Protein AF-A0A9D8RFM7-F1 (afdb_monomer_lite)

Radius of gyration: 28.18 Å; chains: 1; bounding box: 50×46×75 Å

Foldseek 3Di:
DVVVVVVVVVVVVVVVVVVVVVVVVPPPPPPPPLQPAAEAEAEEQDCPVVVVVVVVCVVPVPPRYHYDYDHDHCPPPPDDDDD

pLDDT: mean 71.48, std 19.85, range [39.41, 97.19]

Sequence (83 aa):
MKKTLKVVLFAAAVLMLTAWNASAAKAKKAKKSKAKAVTINLWSFTDEVPGMVEKYIAAHPDCGFTVNTTIIATTDGAYQPAL

Secondary structure (DSSP, 8-state):
-HHHHHHHHHHHHHHHHHHHHHHHTTTT------PPPEEEEEEESSSHHHHHHHHHHHH-TTS-EEEEEEE--GGG--SPPP-

Structure (mmCIF, N/CA/C/O backbone):
data_AF-A0A9D8RFM7-F1
#
_entry.id   AF-A0A9D8RFM7-F1
#
loop_
_atom_site.group_PDB
_atom_site.id
_atom_site.type_symbol
_atom_site.label_atom_id
_atom_site.label_alt_id
_atom_site.label_comp_id
_atom_site.label_asym_id
_atom_site.label_entity_id
_atom_site.label_seq_id
_atom_site.pdbx_PDB_ins_code
_atom_site.Cartn_x
_atom_site.Cartn_y
_atom_site.Cartn_z
_atom_site.occupancy
_atom_site.B_iso_or_equiv
_atom_site.auth_seq_id
_atom_site.auth_comp_id
_atom_site.auth_asym_id
_atom_site.auth_atom_id
_atom_site.pdbx_PDB_model_num
ATOM 1 N N . MET A 1 1 ? 34.641 -25.611 -52.752 1.00 59.59 1 MET A N 1
ATOM 2 C CA . MET A 1 1 ? 35.111 -25.068 -51.453 1.00 59.59 1 MET A CA 1
ATOM 3 C C . MET A 1 1 ? 35.134 -23.538 -51.389 1.00 59.59 1 MET A C 1
ATOM 5 O O . MET A 1 1 ? 34.620 -22.982 -50.434 1.00 59.59 1 MET A O 1
ATOM 9 N N . LYS A 1 2 ? 35.656 -22.818 -52.397 1.00 51.84 2 LYS A N 1
ATOM 10 C CA . LYS A 1 2 ? 35.737 -21.337 -52.358 1.00 51.84 2 LYS A CA 1
ATOM 11 C C . LYS A 1 2 ? 34.374 -20.618 -52.390 1.00 51.84 2 LYS A C 1
ATOM 13 O O . LYS A 1 2 ? 34.235 -19.542 -51.822 1.00 51.84 2 LYS A O 1
ATOM 18 N N . LYS A 1 3 ? 33.371 -21.209 -53.051 1.00 54.72 3 LYS A N 1
ATOM 19 C CA . LYS A 1 3 ? 32.005 -20.657 -53.151 1.00 54.72 3 LYS A CA 1
ATOM 20 C C . LYS A 1 3 ? 31.178 -20.924 -51.887 1.00 54.72 3 LYS A C 1
ATOM 22 O O . LYS A 1 3 ? 30.498 -20.029 -51.409 1.00 54.72 3 LYS A O 1
ATOM 27 N N . THR A 1 4 ? 31.320 -22.112 -51.299 1.00 58.62 4 THR A N 1
ATOM 28 C CA . THR A 1 4 ? 30.663 -22.484 -50.037 1.00 58.62 4 THR A CA 1
ATOM 29 C C . THR A 1 4 ? 31.230 -21.712 -48.843 1.00 58.62 4 THR A C 1
ATOM 31 O O . THR A 1 4 ? 30.467 -21.275 -47.993 1.00 58.62 4 THR A O 1
ATOM 34 N N . LEU A 1 5 ? 32.537 -21.425 -48.827 1.00 59.44 5 LEU A N 1
ATOM 35 C CA . LEU A 1 5 ? 33.164 -20.611 -47.778 1.00 59.44 5 LEU A CA 1
ATOM 36 C C . LEU A 1 5 ? 32.701 -19.140 -47.796 1.00 59.44 5 LEU A C 1
ATOM 38 O O . LEU A 1 5 ? 32.475 -18.555 -46.742 1.00 59.44 5 LEU A O 1
ATOM 42 N N . LYS A 1 6 ? 32.500 -18.552 -48.985 1.00 57.47 6 LYS A N 1
ATOM 43 C CA . LYS A 1 6 ? 31.991 -17.175 -49.124 1.00 57.47 6 LYS A CA 1
ATOM 44 C C . LYS A 1 6 ? 30.539 -17.039 -48.666 1.00 57.47 6 LYS A C 1
ATOM 46 O O . LYS A 1 6 ? 30.210 -16.044 -48.037 1.00 57.47 6 LYS A O 1
ATOM 51 N N . VAL A 1 7 ? 29.697 -18.038 -48.938 1.00 62.75 7 VAL A N 1
ATOM 52 C CA . VAL A 1 7 ? 28.290 -18.053 -48.496 1.00 62.75 7 VAL A CA 1
ATOM 53 C C . VAL A 1 7 ? 28.189 -18.202 -46.976 1.00 62.75 7 VAL A C 1
ATOM 55 O O . VAL A 1 7 ? 27.392 -17.507 -46.355 1.00 62.75 7 VAL A O 1
ATOM 58 N N . VAL A 1 8 ? 29.047 -19.023 -46.359 1.00 65.44 8 VAL A N 1
ATOM 59 C CA . VAL A 1 8 ? 29.107 -19.157 -44.893 1.00 65.44 8 VAL A CA 1
ATOM 60 C C . VAL A 1 8 ? 29.607 -17.868 -44.229 1.00 65.44 8 VAL A C 1
ATOM 62 O O . VAL A 1 8 ? 29.020 -17.437 -43.239 1.00 65.44 8 VAL A O 1
ATOM 65 N N . LEU A 1 9 ? 30.620 -17.196 -44.794 1.00 60.56 9 LEU A N 1
ATOM 66 C CA . LEU A 1 9 ? 31.068 -15.893 -44.282 1.00 60.56 9 LEU A CA 1
ATOM 67 C C . LEU A 1 9 ? 29.993 -14.804 -44.418 1.00 60.56 9 LEU A C 1
ATOM 69 O O . LEU A 1 9 ? 29.833 -13.990 -43.512 1.00 60.56 9 LEU A O 1
ATOM 73 N N . PHE A 1 10 ? 29.241 -14.793 -45.522 1.00 62.97 10 PHE A N 1
ATOM 74 C CA . PHE A 1 10 ? 28.168 -13.818 -45.728 1.00 62.97 10 PHE A CA 1
ATOM 75 C C . PHE A 1 10 ? 26.985 -14.065 -44.778 1.00 62.97 10 PHE A C 1
ATOM 77 O O . PHE A 1 10 ? 26.454 -13.121 -44.201 1.00 62.97 10 PHE A O 1
ATOM 84 N N . ALA A 1 11 ? 26.617 -15.329 -44.544 1.00 62.84 11 ALA A N 1
ATOM 85 C CA . ALA A 1 11 ? 25.578 -15.6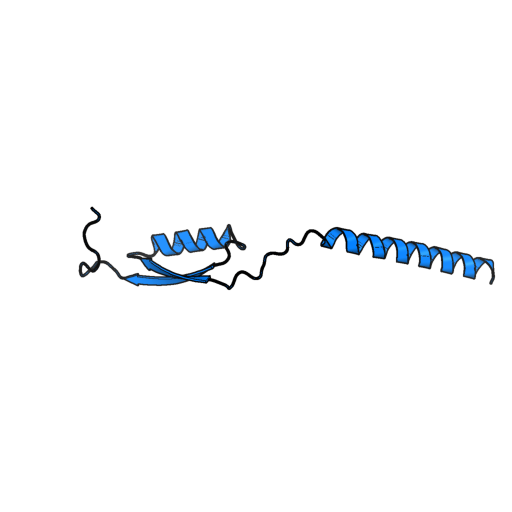94 -43.582 1.00 62.84 11 ALA A CA 1
ATOM 86 C C . ALA A 1 11 ? 25.973 -15.340 -42.135 1.00 62.84 11 ALA A C 1
ATOM 88 O O . ALA A 1 11 ? 25.149 -14.819 -41.384 1.00 62.84 11 ALA A O 1
ATOM 89 N N . ALA A 1 12 ? 27.241 -15.541 -41.757 1.00 62.81 12 ALA A N 1
ATOM 90 C CA . ALA A 1 12 ? 27.757 -15.145 -40.446 1.00 62.81 12 ALA A CA 1
ATOM 91 C C . ALA A 1 12 ? 27.754 -13.616 -40.248 1.00 62.81 12 ALA A C 1
ATOM 93 O O . ALA A 1 12 ? 27.409 -13.135 -39.168 1.00 62.81 12 ALA A O 1
ATOM 94 N N . ALA A 1 13 ? 28.066 -12.844 -41.296 1.00 64.19 13 ALA A N 1
ATOM 95 C CA . ALA A 1 13 ? 28.019 -11.383 -41.253 1.00 64.19 13 ALA A CA 1
ATOM 96 C C . ALA A 1 13 ? 26.584 -10.841 -41.097 1.00 64.19 13 ALA A C 1
ATOM 98 O O . ALA A 1 13 ? 26.365 -9.895 -40.343 1.00 64.19 13 ALA A O 1
ATOM 99 N N . VAL A 1 14 ? 25.594 -11.471 -41.741 1.00 63.56 14 VAL A N 1
ATOM 100 C CA . VAL A 1 14 ? 24.171 -11.106 -41.594 1.00 63.56 14 VAL A CA 1
ATOM 101 C C . VAL A 1 14 ? 23.647 -11.445 -40.192 1.00 63.56 14 VAL A C 1
ATOM 103 O O . VAL A 1 14 ? 22.957 -10.627 -39.585 1.00 63.56 14 VAL A O 1
ATOM 106 N N . LEU A 1 15 ? 24.049 -12.589 -39.627 1.00 59.41 15 LEU A N 1
ATOM 107 C CA . LEU A 1 15 ? 23.729 -12.973 -38.244 1.00 59.41 15 LEU A CA 1
ATOM 108 C C . LEU A 1 15 ? 24.341 -12.017 -37.204 1.00 59.41 15 LEU A C 1
ATOM 110 O O . LEU A 1 15 ? 23.680 -11.659 -36.226 1.00 59.41 15 LEU A O 1
ATOM 114 N N . MET A 1 16 ? 25.567 -11.535 -37.430 1.00 58.84 16 MET A N 1
ATOM 115 C CA . MET A 1 16 ? 26.193 -10.537 -36.554 1.00 58.84 16 MET A CA 1
ATOM 116 C C . MET A 1 16 ? 25.546 -9.148 -36.661 1.00 58.84 16 MET A C 1
ATOM 118 O O . MET A 1 16 ? 25.462 -8.439 -35.658 1.00 58.84 16 MET A O 1
ATOM 122 N N . LEU A 1 17 ? 25.015 -8.771 -37.828 1.00 57.62 17 LEU A N 1
ATOM 123 C CA . LEU A 1 17 ? 24.331 -7.486 -38.007 1.00 57.62 17 LEU A CA 1
ATOM 124 C C . LEU A 1 17 ? 22.956 -7.456 -37.311 1.00 57.62 17 LEU A C 1
ATOM 126 O O . LEU A 1 17 ? 22.565 -6.433 -36.748 1.00 57.62 17 LEU A O 1
ATOM 130 N N . THR A 1 18 ? 22.253 -8.594 -37.248 1.00 57.16 18 THR A N 1
ATOM 131 C CA . THR A 1 18 ? 20.997 -8.713 -36.484 1.00 57.16 18 THR A CA 1
ATOM 132 C C . THR A 1 18 ? 21.199 -8.702 -34.965 1.00 57.16 18 THR A C 1
ATOM 134 O O . THR A 1 18 ? 20.311 -8.267 -34.233 1.00 57.16 18 THR A O 1
ATOM 137 N N . ALA A 1 19 ? 22.378 -9.105 -34.477 1.00 51.28 19 ALA A N 1
ATOM 138 C CA . ALA A 1 19 ? 22.706 -9.074 -33.051 1.00 51.28 19 ALA A CA 1
ATOM 139 C C . ALA A 1 19 ? 23.035 -7.656 -32.539 1.00 51.28 19 ALA A C 1
ATOM 141 O O . ALA A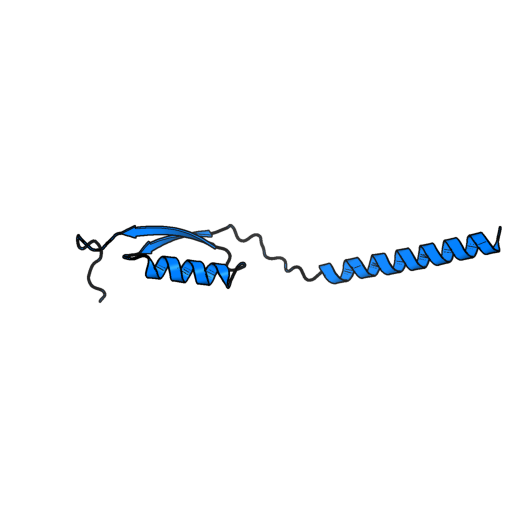 1 19 ? 22.789 -7.352 -31.372 1.00 51.28 19 ALA A O 1
ATOM 142 N N . TRP A 1 20 ? 23.516 -6.756 -33.406 1.00 48.16 20 TRP A N 1
ATOM 143 C CA . TRP A 1 20 ? 23.757 -5.350 -33.049 1.00 48.16 20 TRP A CA 1
ATOM 144 C C . TRP A 1 20 ? 22.443 -4.585 -32.816 1.00 48.16 20 TRP A C 1
ATOM 146 O O . TRP A 1 20 ? 22.345 -3.751 -31.913 1.00 48.16 20 TRP A O 1
ATOM 156 N N . ASN A 1 21 ? 21.389 -4.918 -33.569 1.00 50.03 21 ASN A N 1
ATOM 157 C CA . ASN A 1 21 ? 20.099 -4.228 -33.473 1.00 50.03 21 ASN A CA 1
ATOM 158 C C . ASN A 1 21 ? 19.264 -4.648 -32.243 1.00 50.03 21 ASN A C 1
ATOM 160 O O . ASN A 1 21 ? 18.366 -3.922 -31.821 1.00 50.03 21 ASN A O 1
ATOM 164 N N . ALA A 1 22 ? 19.601 -5.772 -31.602 1.00 44.03 22 ALA A N 1
ATOM 165 C CA . ALA A 1 22 ? 18.995 -6.192 -30.335 1.00 44.03 22 ALA A CA 1
ATOM 166 C C . ALA A 1 22 ? 19.532 -5.415 -29.112 1.00 44.03 22 ALA A C 1
ATOM 168 O O . ALA A 1 22 ? 18.921 -5.446 -28.042 1.00 44.03 22 ALA A O 1
ATOM 169 N N . SER A 1 23 ? 20.647 -4.685 -29.260 1.00 44.41 23 SER A N 1
ATOM 170 C CA . SER A 1 23 ? 21.258 -3.907 -28.172 1.00 44.41 23 SER A CA 1
ATOM 171 C C . SER A 1 23 ? 20.775 -2.446 -28.121 1.00 44.41 23 SER A C 1
ATOM 173 O O . SER A 1 23 ? 20.803 -1.816 -27.065 1.00 44.41 23 SER A O 1
ATOM 175 N N . ALA A 1 24 ? 20.233 -1.911 -29.223 1.00 43.72 24 ALA A N 1
ATOM 176 C CA . ALA A 1 24 ? 19.734 -0.532 -29.287 1.00 43.72 24 ALA A CA 1
ATOM 177 C C . ALA A 1 24 ? 18.330 -0.345 -28.668 1.00 43.72 24 ALA A C 1
ATOM 179 O O . ALA A 1 24 ? 17.997 0.746 -28.208 1.00 43.72 24 ALA A O 1
ATOM 180 N N . ALA A 1 25 ? 17.520 -1.406 -28.564 1.00 40.56 25 ALA A N 1
ATOM 181 C CA . ALA A 1 25 ? 16.182 -1.338 -27.962 1.00 40.56 25 ALA A CA 1
ATOM 182 C C . ALA A 1 25 ? 16.177 -1.391 -26.415 1.00 40.56 25 ALA A C 1
ATOM 184 O O . ALA A 1 25 ? 15.160 -1.101 -25.788 1.00 40.56 25 ALA A O 1
ATOM 185 N N . LYS A 1 26 ? 17.308 -1.716 -25.767 1.00 39.41 26 LYS A N 1
ATOM 186 C CA . LYS A 1 26 ? 17.433 -1.750 -24.293 1.00 39.41 26 LYS A CA 1
ATOM 187 C C . LYS A 1 26 ? 18.006 -0.471 -23.669 1.00 39.41 26 LYS A C 1
ATOM 189 O O . LYS A 1 26 ? 18.101 -0.392 -22.446 1.00 39.41 26 LYS A O 1
ATOM 194 N N . ALA A 1 27 ? 18.317 0.551 -24.467 1.00 40.50 27 ALA A N 1
ATOM 195 C CA . ALA A 1 27 ? 18.891 1.813 -23.985 1.00 40.50 27 ALA A CA 1
ATOM 196 C C . ALA A 1 27 ? 17.856 2.834 -23.455 1.00 40.50 27 ALA A C 1
ATOM 198 O O . ALA A 1 27 ? 18.231 3.920 -23.023 1.00 40.50 27 ALA A O 1
ATOM 199 N N . LYS A 1 28 ? 16.560 2.484 -23.416 1.00 39.69 28 LYS A N 1
ATOM 200 C CA . LYS A 1 28 ? 15.525 3.218 -22.663 1.00 39.69 28 LYS A CA 1
ATOM 201 C C . LYS A 1 28 ? 15.005 2.421 -21.463 1.00 39.69 28 LYS A C 1
ATOM 203 O O . LYS A 1 28 ? 13.812 2.406 -21.188 1.00 39.69 28 LYS A O 1
ATOM 208 N N . LYS A 1 29 ? 15.880 1.773 -20.691 1.00 39.53 29 LYS A N 1
ATOM 209 C CA . LYS A 1 29 ? 15.594 1.631 -19.258 1.00 39.53 29 LYS A CA 1
ATOM 210 C C . LYS A 1 29 ? 16.221 2.829 -18.581 1.00 39.53 29 LYS A C 1
ATOM 212 O O . LYS A 1 29 ? 17.429 2.872 -18.364 1.00 39.53 29 LYS A O 1
ATOM 217 N N . ALA A 1 30 ? 15.368 3.822 -18.334 1.00 43.25 30 ALA A N 1
ATOM 218 C CA . ALA A 1 30 ? 15.633 4.915 -17.425 1.00 43.25 30 ALA A CA 1
ATOM 219 C C . ALA A 1 30 ? 16.491 4.401 -16.266 1.00 43.25 30 ALA A C 1
ATOM 221 O O . ALA A 1 30 ? 16.154 3.387 -15.645 1.00 43.25 30 ALA A O 1
ATOM 222 N N . LYS A 1 31 ? 17.589 5.103 -15.974 1.00 40.44 31 LYS A N 1
ATOM 223 C CA . LYS A 1 31 ? 18.152 5.121 -14.627 1.00 40.44 31 LYS A CA 1
ATOM 224 C C . LYS A 1 31 ? 17.029 5.606 -13.702 1.00 40.44 31 LYS A C 1
ATOM 226 O O . LYS A 1 31 ? 16.990 6.771 -13.332 1.00 40.44 31 LYS A O 1
ATOM 231 N N . LYS A 1 32 ? 16.097 4.725 -13.330 1.00 50.19 32 LYS A N 1
ATOM 232 C CA . LYS A 1 32 ? 15.486 4.822 -12.019 1.00 50.19 32 LYS A CA 1
ATOM 233 C C . LYS A 1 32 ? 16.662 4.551 -11.104 1.00 50.19 32 LYS A C 1
ATOM 235 O O . LYS A 1 32 ? 17.160 3.425 -11.032 1.00 50.19 32 LYS A O 1
ATOM 240 N N . SER A 1 33 ? 17.190 5.622 -10.513 1.00 47.81 33 SER A N 1
ATOM 241 C CA . SER A 1 33 ? 17.923 5.501 -9.263 1.00 47.81 33 SER A CA 1
ATOM 242 C C . SER A 1 33 ? 17.186 4.438 -8.453 1.00 47.81 33 SER A C 1
ATOM 244 O O . SER A 1 33 ? 15.953 4.433 -8.427 1.00 47.81 33 SER A O 1
ATOM 246 N N . LYS A 1 34 ? 17.907 3.464 -7.891 1.00 55.47 34 LYS A N 1
ATOM 247 C CA . LYS A 1 34 ? 17.322 2.588 -6.877 1.00 55.47 34 LYS A CA 1
ATOM 248 C C . LYS A 1 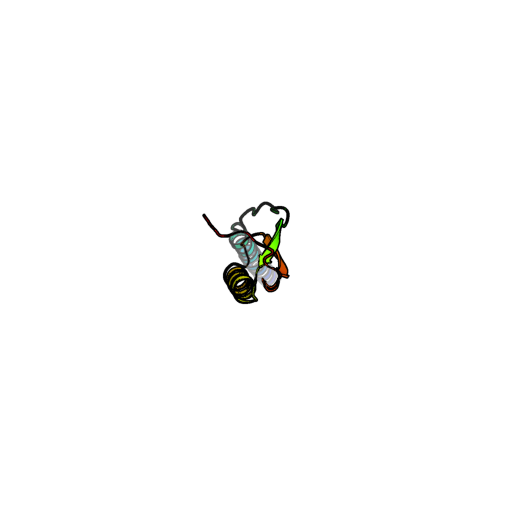34 ? 16.933 3.508 -5.720 1.00 55.47 34 LYS A C 1
ATOM 250 O O . LYS A 1 34 ? 17.723 3.710 -4.804 1.00 55.47 34 LYS A O 1
ATOM 255 N N . ALA A 1 35 ? 15.779 4.162 -5.839 1.00 62.53 35 ALA A N 1
ATOM 256 C CA . ALA A 1 35 ? 15.155 4.911 -4.782 1.00 62.53 35 ALA A CA 1
ATOM 257 C C . ALA A 1 35 ? 15.019 3.892 -3.663 1.00 62.53 35 ALA A C 1
ATOM 259 O O . ALA A 1 35 ? 14.476 2.803 -3.867 1.00 62.53 35 ALA A O 1
ATOM 260 N N . LYS A 1 36 ? 15.673 4.186 -2.542 1.00 67.12 36 LYS A N 1
ATOM 261 C CA . LYS A 1 36 ? 15.607 3.363 -1.344 1.00 67.12 36 LYS A CA 1
ATOM 262 C C . LYS A 1 36 ? 14.126 3.084 -1.098 1.00 67.12 36 LYS A C 1
ATOM 264 O O . LYS A 1 36 ? 13.369 4.041 -0.986 1.00 67.12 36 LYS A O 1
ATOM 269 N N . ALA A 1 37 ? 13.728 1.812 -1.113 1.00 73.69 37 ALA A N 1
ATOM 270 C CA . ALA A 1 37 ? 12.332 1.434 -0.937 1.00 73.69 37 ALA A CA 1
ATOM 271 C C . ALA A 1 37 ? 11.819 2.073 0.361 1.00 73.69 37 ALA A C 1
ATOM 273 O O . ALA A 1 37 ? 12.384 1.834 1.431 1.00 73.69 37 ALA A O 1
ATOM 274 N N . VAL A 1 38 ? 10.834 2.962 0.238 1.00 89.81 38 VAL A N 1
ATOM 275 C CA . VAL A 1 38 ? 10.240 3.669 1.374 1.00 89.81 38 VAL A CA 1
ATOM 276 C C . VAL A 1 38 ? 9.095 2.819 1.900 1.00 89.81 38 VAL A C 1
ATOM 278 O O . VAL A 1 38 ? 8.222 2.436 1.128 1.00 89.81 38 VAL A O 1
ATOM 281 N N . THR A 1 39 ? 9.079 2.541 3.200 1.00 93.94 39 THR A N 1
ATOM 282 C CA . THR A 1 39 ? 7.925 1.911 3.851 1.00 93.94 39 THR A CA 1
ATOM 283 C C . THR A 1 39 ? 7.100 2.991 4.534 1.00 93.94 39 THR A C 1
ATOM 285 O O . THR A 1 39 ? 7.605 3.695 5.408 1.00 93.94 39 THR A O 1
ATOM 288 N N . ILE A 1 40 ? 5.834 3.118 4.150 1.00 94.31 40 ILE A N 1
ATOM 289 C CA . ILE A 1 40 ? 4.860 3.998 4.793 1.00 94.31 40 ILE A CA 1
ATOM 290 C C . ILE A 1 40 ? 4.105 3.181 5.840 1.00 94.31 40 ILE A C 1
ATOM 292 O O . ILE A 1 40 ? 3.517 2.154 5.513 1.00 94.31 40 ILE A O 1
ATOM 296 N N . ASN A 1 41 ? 4.096 3.635 7.092 1.00 95.31 41 ASN A N 1
ATOM 297 C CA . ASN A 1 41 ? 3.183 3.092 8.097 1.00 95.31 41 ASN A CA 1
ATOM 298 C C . ASN A 1 41 ? 1.832 3.805 7.948 1.00 95.31 41 ASN A C 1
ATOM 300 O O . ASN A 1 41 ? 1.734 4.996 8.239 1.00 95.31 41 ASN A O 1
ATOM 304 N N . LEU A 1 42 ? 0.820 3.096 7.449 1.00 93.94 42 LEU A N 1
ATOM 305 C CA . LEU A 1 42 ? -0.522 3.621 7.208 1.00 93.94 42 LEU A CA 1
ATOM 306 C C . LEU A 1 42 ? -1.440 3.225 8.357 1.00 93.94 42 LEU A C 1
ATOM 308 O O . LEU A 1 42 ? -1.750 2.049 8.528 1.00 93.94 42 LEU A O 1
ATOM 312 N N . TRP A 1 43 ? -1.867 4.203 9.148 1.00 92.19 43 TRP A N 1
ATOM 313 C CA . TRP A 1 43 ? -2.809 3.982 10.242 1.00 92.19 43 TRP A CA 1
ATOM 314 C C . TRP A 1 43 ? -4.193 4.459 9.818 1.00 92.19 43 TRP A C 1
ATOM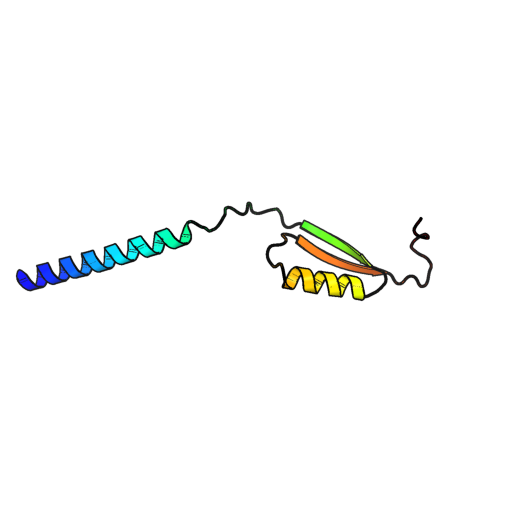 316 O O . TRP A 1 43 ? -4.337 5.564 9.297 1.00 92.19 43 TRP A O 1
ATOM 326 N N . SER A 1 44 ? -5.199 3.608 9.990 1.00 90.00 44 SER A N 1
ATOM 327 C CA . SER A 1 44 ? -6.561 3.855 9.504 1.00 90.00 44 SER A CA 1
ATOM 328 C C . SER A 1 44 ? -7.608 3.320 10.475 1.00 90.00 44 SER A C 1
ATOM 330 O O . SER A 1 44 ? -7.313 2.456 11.296 1.00 90.00 44 SER A O 1
ATOM 332 N N . PHE A 1 45 ? -8.827 3.849 10.399 1.00 85.88 45 PHE A N 1
ATOM 333 C CA . PHE A 1 45 ? -9.927 3.446 11.282 1.00 85.88 45 PHE A CA 1
ATOM 334 C C . PHE A 1 45 ? -10.626 2.171 10.820 1.00 85.88 45 PHE A C 1
ATOM 336 O O . PHE A 1 45 ? -11.079 1.365 11.630 1.00 85.88 45 PHE A O 1
ATOM 343 N N . THR A 1 46 ? -10.711 2.011 9.505 1.00 87.12 46 THR A N 1
ATOM 344 C CA . THR A 1 46 ? -11.379 0.917 8.809 1.00 87.12 46 THR A CA 1
ATOM 345 C C . THR A 1 46 ? -10.478 0.425 7.681 1.00 87.12 46 THR A C 1
ATOM 347 O O . THR A 1 46 ? -9.443 1.020 7.375 1.00 87.12 46 THR A O 1
ATOM 350 N N . ASP A 1 47 ? -10.875 -0.669 7.050 1.00 92.81 47 ASP A N 1
ATOM 351 C CA . ASP A 1 47 ? -10.190 -1.295 5.921 1.00 92.81 47 ASP A CA 1
ATOM 352 C C . ASP A 1 47 ? -10.359 -0.551 4.584 1.00 92.81 47 ASP A C 1
ATOM 354 O O . ASP A 1 47 ? -9.620 -0.826 3.637 1.00 92.81 47 ASP A O 1
ATOM 358 N N . GLU A 1 48 ? -11.257 0.435 4.504 1.00 93.44 48 GLU A N 1
ATOM 359 C CA . GLU A 1 48 ? -11.527 1.191 3.277 1.00 93.44 48 GLU A CA 1
ATOM 360 C C . GLU A 1 48 ? -10.273 1.898 2.736 1.00 93.44 48 GLU A C 1
ATOM 362 O O . GLU A 1 48 ? -9.909 1.731 1.568 1.00 93.44 48 GLU A O 1
ATOM 367 N N . VAL A 1 49 ? -9.571 2.655 3.586 1.00 94.00 49 VAL A N 1
ATOM 368 C CA . VAL A 1 49 ? -8.358 3.389 3.186 1.00 94.00 49 VAL A CA 1
ATOM 369 C C . VAL A 1 49 ? -7.214 2.430 2.817 1.00 94.00 49 VAL A C 1
ATOM 371 O O . VAL A 1 49 ? -6.629 2.608 1.745 1.00 94.00 49 VAL A O 1
ATOM 374 N N . PRO A 1 50 ? -6.905 1.383 3.608 1.00 95.19 50 PRO A N 1
ATOM 375 C CA . PRO A 1 50 ? -5.969 0.338 3.197 1.00 95.19 50 PRO A CA 1
ATOM 376 C C . PRO A 1 50 ? -6.300 -0.294 1.842 1.00 95.19 50 PRO A C 1
ATOM 378 O O . PRO A 1 50 ? -5.418 -0.392 0.989 1.00 95.19 50 PRO A O 1
ATOM 381 N N . GLY A 1 51 ? -7.564 -0.657 1.606 1.00 97.00 51 GLY A N 1
ATOM 382 C CA . GLY A 1 51 ? -7.994 -1.266 0.348 1.00 97.00 51 GLY A CA 1
ATOM 383 C C . GLY A 1 51 ? -7.870 -0.319 -0.850 1.00 97.00 51 GLY A C 1
ATOM 384 O O . GLY A 1 51 ? -7.516 -0.735 -1.954 1.00 97.00 51 GLY A O 1
ATOM 385 N N . MET A 1 52 ? -8.108 0.979 -0.651 1.00 97.19 52 MET A N 1
ATOM 386 C CA . MET A 1 52 ? -7.882 2.008 -1.673 1.00 97.19 52 MET A CA 1
ATOM 387 C C . MET A 1 52 ? -6.396 2.140 -2.033 1.00 97.19 52 MET A C 1
ATOM 389 O O . MET A 1 52 ? -6.042 2.235 -3.211 1.00 97.19 52 MET A O 1
ATOM 393 N N . VAL A 1 53 ? -5.517 2.112 -1.031 1.00 96.38 53 VAL A N 1
ATOM 394 C CA . VAL A 1 53 ? -4.065 2.217 -1.231 1.00 96.38 53 VAL A CA 1
ATOM 395 C C . VAL A 1 53 ? -3.502 0.969 -1.912 1.00 96.38 53 VAL A C 1
ATOM 397 O O . VAL A 1 53 ? -2.652 1.089 -2.794 1.00 96.38 53 VAL A O 1
ATOM 400 N N . GLU A 1 54 ? -4.015 -0.218 -1.591 1.00 96.06 54 GLU A N 1
ATOM 401 C CA . GLU A 1 54 ? -3.662 -1.453 -2.297 1.00 96.06 54 GLU A CA 1
ATOM 402 C C . GLU A 1 54 ? -3.988 -1.357 -3.796 1.00 96.06 54 GLU A C 1
ATOM 404 O O . GLU A 1 54 ? -3.129 -1.624 -4.641 1.00 96.06 54 GLU A O 1
ATOM 409 N N . LYS A 1 55 ? -5.193 -0.881 -4.141 1.00 97.06 55 LYS A N 1
ATOM 410 C CA . LYS A 1 55 ? -5.591 -0.648 -5.540 1.00 97.06 55 LYS A CA 1
ATOM 411 C C . LYS A 1 55 ? -4.681 0.362 -6.237 1.00 97.06 55 LYS A C 1
ATOM 413 O O . LYS A 1 55 ? -4.329 0.158 -7.399 1.00 97.06 55 LYS A O 1
ATOM 418 N N . TYR A 1 56 ? -4.273 1.425 -5.543 1.00 96.25 56 TYR A N 1
ATOM 419 C CA . TYR A 1 56 ? -3.322 2.398 -6.080 1.00 96.25 56 TYR A CA 1
ATOM 420 C C . TYR A 1 56 ? -1.967 1.749 -6.392 1.00 96.25 56 TYR A C 1
ATOM 422 O O . TYR A 1 56 ? -1.464 1.901 -7.501 1.00 96.25 56 TYR A O 1
ATOM 430 N N . ILE A 1 57 ? -1.391 0.974 -5.470 1.00 94.94 57 ILE A N 1
ATOM 431 C CA . ILE A 1 57 ? -0.102 0.295 -5.692 1.00 94.94 57 ILE A CA 1
ATOM 432 C C . ILE A 1 57 ? -0.203 -0.705 -6.853 1.00 94.94 57 ILE A C 1
ATOM 434 O O . ILE A 1 57 ? 0.712 -0.787 -7.672 1.00 94.94 57 ILE A O 1
ATOM 438 N N . ALA A 1 58 ? -1.327 -1.419 -6.975 1.00 94.62 58 ALA A N 1
ATOM 439 C CA . ALA A 1 58 ? -1.573 -2.329 -8.092 1.00 94.62 58 ALA A CA 1
ATOM 440 C C . ALA A 1 58 ? -1.632 -1.598 -9.448 1.00 94.62 58 ALA A C 1
ATOM 442 O O . ALA A 1 58 ? -1.090 -2.089 -10.438 1.00 94.62 58 ALA A O 1
ATOM 443 N N . ALA A 1 59 ? -2.250 -0.413 -9.493 1.00 97.12 59 ALA A N 1
ATOM 444 C CA . ALA A 1 59 ? -2.301 0.432 -10.688 1.00 97.12 59 ALA A CA 1
ATOM 445 C C . ALA A 1 59 ? -0.969 1.155 -10.978 1.00 97.12 59 ALA A C 1
ATOM 447 O O . ALA A 1 59 ? -0.685 1.498 -12.126 1.00 97.12 59 ALA A O 1
ATOM 448 N N . HIS A 1 60 ? -0.141 1.363 -9.951 1.00 94.19 60 HIS A N 1
ATOM 449 C CA . HIS A 1 60 ? 1.118 2.104 -10.004 1.00 94.19 60 HIS A CA 1
ATOM 450 C C . HIS A 1 60 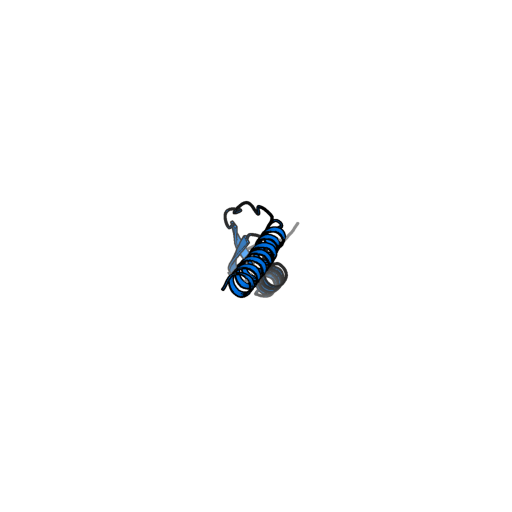? 2.273 1.265 -9.429 1.00 94.19 60 HIS A C 1
ATOM 452 O O . HIS A 1 60 ? 2.815 1.597 -8.369 1.00 94.19 60 HIS A O 1
ATOM 458 N N . PRO A 1 61 ? 2.722 0.205 -10.134 1.00 89.31 61 PRO A N 1
ATOM 459 C CA . PRO A 1 61 ? 3.776 -0.695 -9.648 1.00 89.31 61 PRO A CA 1
ATOM 460 C C . PRO A 1 61 ? 5.139 -0.005 -9.482 1.00 89.31 61 PRO A C 1
ATOM 462 O O . PRO A 1 61 ? 6.106 -0.597 -9.006 1.00 89.31 61 PRO A O 1
ATOM 465 N N . ASP A 1 62 ? 5.245 1.247 -9.915 1.00 90.44 62 ASP A N 1
ATOM 466 C CA . ASP A 1 62 ? 6.462 2.025 -9.966 1.00 90.44 62 ASP A CA 1
ATOM 467 C C . ASP A 1 62 ? 6.457 3.232 -9.004 1.00 90.44 62 ASP A C 1
ATOM 469 O O . ASP A 1 62 ? 7.391 4.039 -9.053 1.00 90.44 62 ASP A O 1
ATOM 473 N N . CYS A 1 63 ? 5.457 3.295 -8.108 1.00 89.25 63 CYS A N 1
ATOM 474 C CA . CYS A 1 63 ? 5.250 4.326 -7.082 1.00 89.25 63 CYS A CA 1
ATOM 475 C C . CYS A 1 63 ? 6.387 4.437 -6.050 1.00 89.25 63 CYS A C 1
ATOM 477 O O . CYS A 1 63 ? 6.542 5.475 -5.412 1.00 89.25 63 CYS A O 1
ATOM 479 N N . GLY A 1 64 ? 7.231 3.408 -5.917 1.00 89.44 64 GLY A N 1
ATOM 480 C CA . GLY A 1 64 ? 8.481 3.488 -5.153 1.00 89.44 64 GLY A CA 1
ATOM 481 C C . GLY A 1 64 ? 8.335 3.381 -3.632 1.00 89.44 64 GLY A C 1
ATOM 482 O O . GLY A 1 64 ? 9.309 3.640 -2.921 1.00 89.44 64 GLY A O 1
ATOM 483 N N . PHE A 1 65 ? 7.169 2.968 -3.131 1.00 91.19 65 PHE A N 1
ATOM 484 C CA . PHE A 1 65 ? 6.945 2.698 -1.712 1.00 91.19 65 PHE A CA 1
ATOM 485 C C . PHE A 1 65 ? 6.155 1.404 -1.483 1.00 91.19 65 PHE A C 1
ATOM 487 O O . PHE A 1 65 ? 5.463 0.906 -2.368 1.00 91.19 65 PHE A O 1
ATOM 494 N N . THR A 1 66 ? 6.268 0.869 -0.272 1.00 92.56 66 THR A N 1
ATOM 495 C CA . THR A 1 66 ? 5.411 -0.188 0.271 1.00 92.56 66 THR A CA 1
ATOM 496 C C . THR A 1 66 ? 4.661 0.348 1.484 1.00 92.56 66 THR A C 1
ATOM 498 O O . THR A 1 66 ? 5.034 1.378 2.052 1.00 92.56 66 THR A O 1
ATOM 501 N N . VAL A 1 67 ? 3.587 -0.332 1.878 1.00 94.56 67 VAL A N 1
ATOM 502 C CA . VAL A 1 67 ? 2.732 0.105 2.983 1.00 94.56 67 VAL A CA 1
ATOM 503 C C . VAL A 1 67 ? 2.658 -0.985 4.042 1.00 94.56 67 VAL A C 1
ATOM 505 O O . VAL A 1 67 ? 2.454 -2.153 3.725 1.00 94.56 67 VAL A O 1
ATOM 508 N N . ASN A 1 68 ? 2.840 -0.585 5.296 1.00 95.44 68 ASN A N 1
ATOM 509 C CA . ASN A 1 68 ? 2.560 -1.381 6.480 1.00 95.44 68 ASN A CA 1
ATOM 510 C C . ASN A 1 68 ? 1.305 -0.809 7.147 1.00 95.44 68 ASN A C 1
ATOM 512 O O . ASN A 1 68 ? 1.334 0.317 7.647 1.00 95.44 68 ASN A O 1
ATOM 516 N N . THR A 1 69 ? 0.208 -1.557 7.108 1.00 95.50 69 THR A N 1
ATOM 517 C CA . THR A 1 69 ? -1.099 -1.071 7.549 1.00 95.50 69 THR A CA 1
ATOM 518 C C . THR A 1 69 ? -1.378 -1.460 8.995 1.00 95.50 69 THR A C 1
ATOM 520 O O . THR A 1 69 ? -1.311 -2.634 9.349 1.00 95.50 69 THR A O 1
ATOM 523 N N . THR A 1 70 ? -1.802 -0.487 9.797 1.00 94.31 70 THR A N 1
ATOM 524 C CA . THR A 1 70 ? -2.394 -0.699 11.120 1.00 94.31 70 THR A CA 1
ATOM 525 C C . THR A 1 70 ? -3.825 -0.171 11.105 1.00 94.31 70 THR A C 1
ATOM 527 O O . THR A 1 70 ? -4.057 0.992 10.773 1.00 94.31 70 THR A O 1
ATOM 530 N N . ILE A 1 71 ? -4.796 -1.008 11.470 1.00 89.44 71 ILE A N 1
ATOM 531 C CA . ILE A 1 71 ? -6.185 -0.576 11.655 1.00 89.44 71 ILE A CA 1
ATOM 532 C C . ILE A 1 71 ? -6.429 -0.397 13.155 1.00 89.44 71 ILE A C 1
ATOM 534 O O . ILE A 1 71 ? -6.275 -1.345 13.921 1.00 89.44 71 ILE A O 1
ATOM 538 N N . ILE A 1 72 ? -6.782 0.820 13.569 1.00 84.94 72 ILE A N 1
ATOM 539 C CA . ILE A 1 72 ? -7.156 1.163 14.945 1.00 84.94 72 ILE A CA 1
ATOM 540 C C . ILE A 1 72 ? -8.602 1.645 14.902 1.00 84.94 72 ILE A C 1
ATOM 542 O O . ILE A 1 72 ? -8.870 2.780 14.510 1.00 84.94 72 ILE A O 1
ATOM 546 N N . ALA A 1 73 ? -9.538 0.779 15.286 1.00 79.50 73 ALA A N 1
ATOM 547 C CA . ALA A 1 73 ? -10.945 1.153 15.356 1.00 79.50 73 ALA A CA 1
ATOM 548 C C . ALA A 1 73 ? -11.139 2.308 16.356 1.00 79.50 73 ALA A C 1
ATOM 550 O O . ALA A 1 73 ? -10.552 2.318 17.437 1.00 79.50 73 ALA A O 1
ATOM 551 N N . THR A 1 74 ? -11.987 3.282 16.023 1.00 67.69 74 THR A N 1
ATOM 552 C CA . THR A 1 74 ? -12.291 4.439 16.888 1.00 67.69 74 THR A CA 1
ATOM 553 C C . THR A 1 74 ? -13.215 4.108 18.056 1.00 67.69 74 THR A C 1
ATOM 555 O O . THR A 1 74 ? -13.782 5.024 18.650 1.00 67.69 74 THR A O 1
ATOM 558 N N . THR A 1 75 ? -13.363 2.832 18.419 1.00 64.50 75 THR A N 1
ATOM 559 C CA . THR A 1 75 ? -14.254 2.410 19.507 1.00 64.50 75 THR A CA 1
ATOM 560 C C . THR A 1 75 ? -13.952 3.139 20.819 1.00 64.50 75 THR A C 1
ATOM 562 O O . THR A 1 75 ? -14.882 3.397 21.574 1.00 64.50 75 THR A O 1
ATOM 565 N N . ASP A 1 76 ? -12.699 3.576 21.018 1.00 60.72 76 ASP A N 1
ATOM 566 C CA . ASP A 1 76 ? -12.231 4.268 22.227 1.00 60.72 76 ASP A CA 1
ATOM 567 C C . ASP A 1 76 ? -11.735 5.716 21.995 1.00 60.72 76 ASP A C 1
ATOM 569 O O . ASP A 1 76 ? -10.998 6.262 22.813 1.00 60.72 76 ASP A O 1
ATOM 573 N N . GLY A 1 77 ? -12.104 6.376 20.887 1.00 57.50 77 GLY A N 1
ATOM 574 C CA . GLY A 1 77 ? -11.838 7.819 20.714 1.00 57.50 77 GLY A CA 1
ATOM 575 C C . GLY A 1 77 ? -10.365 8.216 20.504 1.00 57.50 77 GLY A C 1
ATOM 576 O O . GLY A 1 77 ? -9.964 9.323 20.859 1.00 57.50 77 GLY A O 1
ATOM 577 N N . ALA A 1 78 ? -9.551 7.339 19.908 1.00 59.59 78 ALA A N 1
ATOM 578 C CA . ALA A 1 78 ? -8.099 7.518 19.766 1.00 59.59 78 ALA A CA 1
ATOM 579 C C . ALA A 1 78 ? -7.635 8.686 18.859 1.00 59.59 78 ALA A C 1
ATOM 581 O O . ALA A 1 78 ? -6.442 8.982 18.828 1.00 59.59 78 ALA A O 1
ATOM 582 N N . TYR A 1 79 ? -8.532 9.359 18.131 1.00 61.09 79 TYR A N 1
ATOM 583 C CA . TYR A 1 79 ? -8.192 10.506 17.280 1.00 61.09 79 TYR A CA 1
ATOM 584 C C . TYR A 1 79 ? -9.169 11.666 17.511 1.00 61.09 79 TYR A C 1
ATOM 586 O O . TYR A 1 79 ? -10.385 11.497 17.442 1.00 61.09 79 TYR A O 1
ATOM 594 N N . GLN A 1 80 ? -8.606 12.838 17.829 1.00 58.81 80 GLN A N 1
ATOM 595 C CA . GLN A 1 80 ? -9.329 14.084 18.102 1.00 58.81 80 GLN A CA 1
ATOM 596 C C . GLN A 1 80 ? -10.163 14.562 16.897 1.00 58.81 80 GLN A C 1
ATOM 598 O O . GLN A 1 80 ? -9.813 14.240 15.759 1.00 58.81 80 GLN A O 1
ATOM 603 N N . PRO A 1 81 ? -11.229 15.361 17.128 1.00 55.19 81 PRO A N 1
ATOM 604 C CA . PRO A 1 81 ? -12.050 15.912 16.056 1.00 55.19 81 PRO A CA 1
ATOM 605 C C . PRO A 1 81 ? -11.177 16.688 15.072 1.00 55.19 81 PRO A C 1
ATOM 607 O O . PRO A 1 81 ? -10.361 17.514 15.489 1.00 55.19 81 PRO A O 1
ATOM 610 N N . ALA A 1 82 ? -11.343 16.414 13.778 1.00 64.25 82 ALA A N 1
ATOM 611 C CA . ALA A 1 82 ? -10.729 17.237 12.748 1.00 64.25 82 ALA A CA 1
ATOM 612 C C . ALA A 1 82 ? -11.267 18.675 12.881 1.00 64.25 82 ALA A C 1
ATOM 614 O O . ALA A 1 82 ? -12.479 18.854 13.026 1.00 64.25 82 ALA A O 1
ATOM 615 N N . LEU A 1 83 ? -10.344 19.646 12.900 1.00 47.03 83 LEU A N 1
ATOM 616 C CA . LEU A 1 83 ? -10.602 21.093 12.961 1.00 47.03 83 LEU A CA 1
ATOM 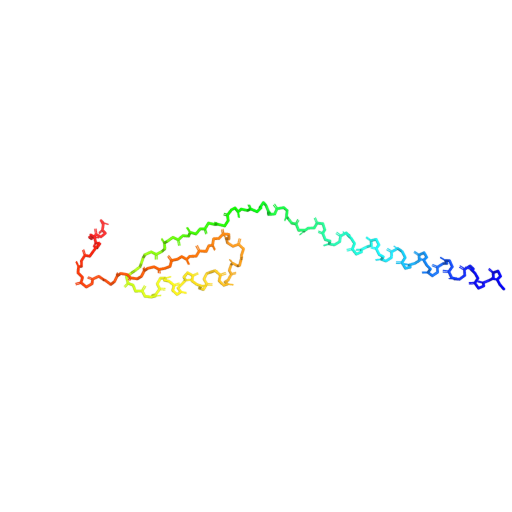617 C C . LEU A 1 83 ? -11.527 21.573 11.838 1.00 47.03 83 LEU A C 1
ATOM 619 O O . LEU A 1 83 ? -11.317 21.132 10.684 1.00 47.03 83 LEU A O 1
#